Protein AF-A0A3D1KAT4-F1 (afdb_monomer)

pLDDT: mean 86.54, std 18.2, range [37.25, 98.69]

Mean predicted aligned error: 8.61 Å

Secondary structure (DSSP, 8-state):
-------------------SS----EEEEEEEEETTS-S-EEEEEEEEEETTEEEEEEEETTEEEEEEEEE-TTSSEEEEEEEETTSS-EEEEEEEEEETTEEEEEEEETTS-EEEEEEEESS--

Foldseek 3Di:
DDDDDDPDPDPPPPPLPAQPEADPAAKKKKWKDKPPDDDIWIKIKGWDDDRFKIWTWMQTPVGIWTWIWGADSPFQWIWIWTAHPVRPKIKIWIWGDPDNFKIKTKMAMPVRMIIIMIMGGPDDD

Sequence (125 aa):
MLAVAIIAVGIFAGCSSVPKHDNMTGDWKYTFEETGKDGVHNGTMTIAQESYKLKGKCNDASGEFELSGSISENGPKFMIDGRRNDNKRNFHLNAALLSHNEFEGTYTTDQNTTGTMKGNRLKPE

Radius of gyration: 19.92 Å; Cα contacts (8 Å, |Δi|>4): 275; chains: 1; bounding box: 36×41×73 Å

Nearest PDB structures (foldseek):
  6czg-assembly2_B  TM=8.347E-01  e=5.425E-05  synthetic construct
  6czi-assembly2_B  TM=7.616E-01  e=4.706E-04  synthetic construct
  6czh-assembly1_A  TM=6.902E-01  e=3.119E-04  synthetic construct
  1dc9-assembly1_A  TM=5.334E-01  e=2.999E-03  Rattus norvegicus
  6om5-assembly1_A  TM=5.916E-01  e=2.347E-02  Haemophilus haemolyticus

Structure (mmCIF, N/CA/C/O backbone):
data_AF-A0A3D1KAT4-F1
#
_entry.id   AF-A0A3D1KAT4-F1
#
loop_
_atom_site.group_PDB
_atom_site.id
_atom_site.type_symbol
_atom_site.label_atom_id
_atom_site.label_alt_id
_atom_site.label_comp_id
_atom_site.label_asym_id
_atom_site.label_entity_id
_atom_site.label_seq_id
_atom_site.pdbx_PDB_ins_code
_atom_site.Cartn_x
_atom_site.Cartn_y
_atom_site.Cartn_z
_atom_site.occupancy
_atom_site.B_iso_or_equiv
_atom_site.auth_seq_id
_atom_site.auth_comp_id
_atom_site.auth_asym_id
_atom_site.auth_atom_id
_atom_site.pdbx_PDB_model_num
ATOM 1 N N . MET A 1 1 ? -14.380 -29.708 60.585 1.00 38.75 1 MET A N 1
ATOM 2 C CA . MET A 1 1 ? -13.718 -30.323 59.418 1.00 38.75 1 MET A CA 1
ATOM 3 C C . MET A 1 1 ? -14.382 -29.771 58.167 1.00 38.75 1 MET A C 1
ATOM 5 O O . MET A 1 1 ? -15.600 -29.698 58.151 1.00 38.75 1 MET A O 1
ATOM 9 N N . LEU A 1 2 ? -13.550 -29.358 57.206 1.00 37.25 2 LEU A N 1
ATOM 10 C CA . LEU A 1 2 ? -13.828 -28.935 55.826 1.00 37.25 2 LEU A CA 1
ATOM 11 C C . LEU A 1 2 ? -14.840 -27.797 55.575 1.00 37.25 2 LEU A C 1
ATOM 13 O O . LEU A 1 2 ? -16.037 -28.007 55.415 1.00 37.25 2 LEU A O 1
ATOM 17 N N . ALA A 1 3 ? -14.296 -26.586 55.435 1.00 40.22 3 ALA A N 1
ATOM 18 C CA . ALA A 1 3 ? -14.927 -25.479 54.729 1.00 40.22 3 ALA A CA 1
ATOM 19 C C . ALA A 1 3 ? -14.738 -25.684 53.214 1.00 40.22 3 ALA A C 1
ATOM 21 O O . ALA A 1 3 ? -13.612 -25.848 52.745 1.00 40.22 3 ALA A O 1
ATOM 22 N N . VAL A 1 4 ? -15.836 -25.705 52.458 1.00 44.44 4 VAL A N 1
ATOM 23 C CA . VAL A 1 4 ? -15.823 -25.799 50.993 1.00 44.44 4 VAL A CA 1
ATOM 24 C C . VAL A 1 4 ? -15.625 -24.393 50.433 1.00 44.44 4 VAL A C 1
ATOM 26 O O . VAL A 1 4 ? -16.522 -23.555 50.500 1.00 44.44 4 VAL A O 1
ATOM 29 N N . ALA A 1 5 ? -14.430 -24.126 49.911 1.00 45.25 5 ALA A N 1
ATOM 30 C CA . ALA A 1 5 ? -14.136 -22.911 49.166 1.00 45.25 5 ALA A CA 1
ATOM 31 C C . ALA A 1 5 ? -14.739 -23.033 47.759 1.00 45.25 5 ALA A C 1
ATOM 33 O O . ALA A 1 5 ? -14.274 -23.822 46.937 1.00 45.25 5 ALA A O 1
ATOM 34 N N . ILE A 1 6 ? -15.789 -22.258 47.487 1.00 52.22 6 ILE A N 1
ATOM 35 C CA . ILE A 1 6 ? -16.320 -22.074 46.137 1.00 52.22 6 ILE A CA 1
ATOM 36 C C . ILE A 1 6 ? -15.345 -21.145 45.415 1.00 52.22 6 ILE A C 1
ATOM 38 O O . ILE A 1 6 ? -15.328 -19.938 45.648 1.00 52.22 6 ILE A O 1
ATOM 42 N N . ILE A 1 7 ? -14.493 -21.719 44.568 1.00 51.50 7 ILE A N 1
ATOM 43 C CA . ILE A 1 7 ? -13.652 -20.953 43.652 1.00 51.50 7 ILE A CA 1
ATOM 44 C C . ILE A 1 7 ? -14.584 -20.422 42.566 1.00 51.50 7 ILE A C 1
ATOM 46 O O . ILE A 1 7 ? -15.001 -21.153 41.668 1.00 51.50 7 ILE A O 1
ATOM 50 N N . ALA A 1 8 ? -14.957 -19.149 42.692 1.00 44.94 8 ALA A N 1
ATOM 51 C CA . ALA A 1 8 ? -15.618 -18.409 41.634 1.00 44.94 8 ALA A CA 1
ATOM 52 C C . ALA A 1 8 ? -14.708 -18.430 40.400 1.00 44.94 8 ALA A C 1
ATOM 54 O O . ALA A 1 8 ? -13.614 -17.863 40.400 1.00 44.94 8 ALA A O 1
ATOM 55 N N . VAL A 1 9 ? -15.152 -19.134 39.361 1.00 52.12 9 VAL A N 1
ATOM 56 C CA . VAL A 1 9 ? -14.508 -19.144 38.051 1.00 52.12 9 VAL A CA 1
ATOM 57 C C . VAL A 1 9 ? -14.678 -17.741 37.480 1.00 52.12 9 VAL A C 1
ATOM 59 O O . VAL A 1 9 ? -15.764 -17.361 37.045 1.00 52.12 9 VAL A O 1
ATOM 62 N N . GLY A 1 10 ? -13.614 -16.944 37.568 1.00 41.16 10 GLY A N 1
ATOM 63 C CA . GLY A 1 10 ? -13.544 -15.628 36.958 1.00 41.16 10 GLY A CA 1
ATOM 64 C C . GLY A 1 10 ? -13.779 -15.763 35.461 1.00 41.16 10 GLY A C 1
ATOM 65 O O . GLY A 1 10 ? -12.972 -16.348 34.741 1.00 41.16 10 GLY A O 1
ATOM 66 N N . ILE A 1 11 ? -14.910 -15.238 35.004 1.00 52.75 11 ILE A N 1
ATOM 67 C CA . ILE A 1 11 ? -15.189 -15.037 33.592 1.00 52.75 11 ILE A CA 1
ATOM 68 C C . ILE A 1 11 ? -14.187 -13.977 33.138 1.00 52.75 11 ILE A C 1
ATOM 70 O O . ILE A 1 11 ? -14.364 -12.789 33.410 1.00 52.75 11 ILE A O 1
ATOM 74 N N . PHE A 1 12 ? -13.110 -14.398 32.476 1.00 47.22 12 PHE A N 1
ATOM 75 C CA . PHE A 1 12 ? -12.323 -13.492 31.653 1.00 47.22 12 PHE A CA 1
ATOM 76 C C . PHE A 1 12 ? -13.225 -13.068 30.494 1.00 47.22 12 PHE A C 1
ATOM 78 O O . PHE A 1 12 ? -13.238 -13.686 29.432 1.00 47.22 12 PHE A O 1
ATOM 85 N N . ALA A 1 13 ? -14.015 -12.017 30.713 1.00 47.22 13 ALA A N 1
ATOM 86 C CA . ALA A 1 13 ? -14.500 -11.175 29.638 1.00 47.22 13 ALA A CA 1
ATOM 87 C C . ALA A 1 13 ? -13.254 -10.529 29.024 1.00 47.22 13 ALA A C 1
ATOM 89 O O . ALA A 1 13 ? -12.835 -9.440 29.409 1.00 47.22 13 ALA A O 1
ATOM 90 N N . GLY A 1 14 ? -12.584 -11.276 28.146 1.00 38.72 14 GLY A N 1
ATOM 91 C CA . GLY A 1 14 ? -11.526 -10.750 27.311 1.00 38.72 14 GLY A CA 1
ATOM 92 C C . GLY A 1 14 ? -12.162 -9.685 26.441 1.00 38.72 14 GLY A C 1
ATOM 93 O O . GLY A 1 14 ? -12.817 -10.005 25.453 1.00 38.72 14 GLY A O 1
ATOM 94 N N . CYS A 1 15 ? -12.021 -8.425 26.841 1.00 47.16 15 CYS A N 1
ATOM 95 C CA . CYS A 1 15 ? -12.257 -7.296 25.966 1.00 47.16 15 CYS A CA 1
ATOM 96 C C . CYS A 1 15 ? -11.291 -7.451 24.789 1.00 47.16 15 CYS A C 1
ATOM 98 O O . CYS A 1 15 ? -10.158 -6.980 24.849 1.00 47.16 15 CYS A O 1
ATOM 100 N N . SER A 1 16 ? -11.703 -8.144 23.728 1.00 49.50 16 SER A N 1
ATOM 101 C CA . SER A 1 16 ? -11.084 -7.970 22.425 1.00 49.50 16 SER A CA 1
ATOM 102 C C . SER A 1 16 ? -11.421 -6.542 22.020 1.00 49.50 16 SER A C 1
ATOM 104 O O . SER A 1 16 ? -12.519 -6.274 21.530 1.00 49.50 16 SER A O 1
ATOM 106 N N . SER A 1 17 ? -10.540 -5.595 22.338 1.00 56.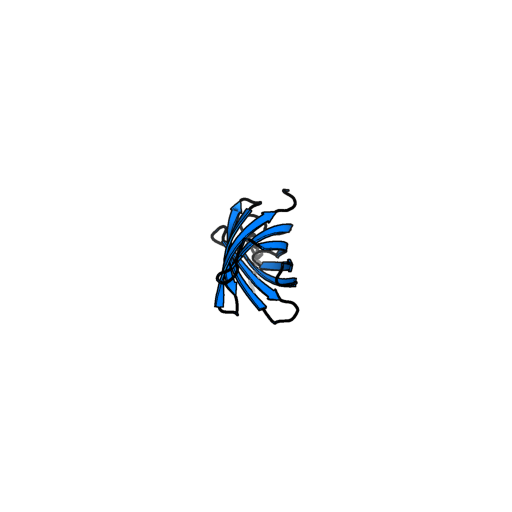22 17 SER A N 1
ATOM 107 C CA . SER A 1 17 ? -10.693 -4.234 21.856 1.00 56.22 17 SER A CA 1
ATOM 108 C C . SER A 1 17 ? -10.635 -4.304 20.336 1.00 56.22 17 SER A C 1
ATOM 110 O O . SER A 1 17 ? -9.625 -4.678 19.750 1.00 56.22 17 SER A O 1
ATOM 112 N N . VAL A 1 18 ? -11.762 -4.034 19.688 1.00 59.72 18 VAL A N 1
ATOM 113 C CA . VAL A 1 18 ? -11.774 -3.728 18.260 1.00 59.72 18 VAL A CA 1
ATOM 114 C C . VAL A 1 18 ? -11.035 -2.393 18.113 1.00 59.72 18 VAL A C 1
ATOM 116 O O . VAL A 1 18 ? -11.177 -1.537 18.999 1.00 59.72 18 VAL A O 1
ATOM 119 N N . PRO A 1 19 ? -10.223 -2.187 17.061 1.00 60.28 19 PRO A N 1
ATOM 120 C CA . PRO A 1 19 ? -9.639 -0.878 16.818 1.00 60.28 19 PRO A CA 1
ATOM 121 C C . PRO A 1 19 ? -10.731 0.193 16.861 1.00 60.28 19 PRO A C 1
ATOM 123 O O . PRO A 1 19 ? -11.782 0.036 16.247 1.00 60.28 19 PRO A O 1
ATOM 126 N N . LYS A 1 20 ? -10.496 1.287 17.591 1.00 60.72 20 LYS A N 1
ATOM 127 C CA . LYS A 1 20 ? -11.435 2.424 17.642 1.00 60.72 20 LYS A CA 1
ATOM 128 C C . LYS A 1 20 ? -11.444 3.249 16.346 1.00 60.72 20 LYS A C 1
ATOM 130 O O . LYS A 1 20 ? -12.154 4.246 16.272 1.00 60.72 20 LYS A O 1
ATOM 135 N N . HIS A 1 21 ? -10.621 2.868 15.371 1.00 66.19 21 HIS A N 1
ATOM 136 C CA . HIS A 1 21 ? -10.424 3.552 14.098 1.00 66.19 21 HIS A CA 1
ATOM 137 C C . HIS A 1 21 ? -11.094 2.791 12.949 1.00 66.19 21 HIS A C 1
ATOM 139 O O . HIS A 1 21 ? -11.439 1.618 13.097 1.00 66.19 21 HIS A O 1
ATOM 145 N N . ASP A 1 22 ? -11.284 3.491 11.830 1.00 72.38 22 ASP A N 1
ATOM 146 C CA . ASP A 1 22 ? -12.038 3.031 10.664 1.00 72.38 22 ASP A CA 1
ATOM 147 C C . ASP A 1 22 ? -11.582 1.659 10.132 1.00 72.38 22 ASP A C 1
ATOM 149 O O . ASP A 1 22 ? -10.397 1.323 10.097 1.00 72.38 22 ASP A O 1
ATOM 153 N N . ASN A 1 23 ? -12.567 0.857 9.721 1.00 84.94 23 ASN A N 1
ATOM 154 C CA . ASN A 1 23 ? -12.391 -0.476 9.153 1.00 84.94 23 ASN A CA 1
ATOM 155 C C . ASN A 1 23 ? -11.714 -0.392 7.774 1.00 84.94 23 ASN A C 1
ATOM 157 O O . ASN A 1 23 ? -12.235 0.234 6.854 1.00 84.94 23 ASN A O 1
ATOM 161 N N . MET A 1 24 ? -10.594 -1.087 7.594 1.00 91.88 24 MET A N 1
ATOM 162 C CA . MET A 1 24 ? -9.874 -1.165 6.316 1.00 91.88 24 MET A CA 1
ATOM 163 C C . MET A 1 24 ? -10.462 -2.194 5.344 1.00 91.88 24 MET A C 1
ATOM 165 O O . MET A 1 24 ? -10.059 -2.230 4.181 1.00 91.88 24 MET A O 1
ATOM 169 N N . THR A 1 25 ? -11.390 -3.041 5.798 1.00 93.81 25 THR A N 1
ATOM 170 C CA . THR A 1 25 ? -11.966 -4.117 4.981 1.00 93.81 25 THR A CA 1
ATOM 171 C C . THR A 1 25 ? -12.691 -3.567 3.764 1.00 93.81 25 THR A C 1
ATOM 173 O O . THR A 1 25 ? -13.671 -2.848 3.910 1.00 93.81 25 THR A O 1
ATOM 176 N N . GLY A 1 26 ? -12.275 -3.962 2.568 1.00 94.75 26 GLY A N 1
ATOM 177 C CA . GLY A 1 26 ? -12.940 -3.573 1.334 1.00 94.75 26 GLY A CA 1
ATOM 178 C C . GLY A 1 26 ? -11.994 -3.496 0.150 1.00 94.75 26 GLY A C 1
ATOM 179 O O . GLY A 1 26 ? -10.811 -3.833 0.241 1.00 94.75 26 GLY A O 1
ATOM 180 N N . ASP A 1 27 ? -12.546 -3.031 -0.964 1.00 97.12 27 ASP A N 1
ATOM 181 C CA . ASP A 1 27 ? -11.800 -2.778 -2.187 1.00 97.12 27 ASP A CA 1
ATOM 182 C C . ASP A 1 27 ? -11.406 -1.302 -2.270 1.00 97.12 27 ASP A C 1
ATOM 184 O O . ASP A 1 27 ? -12.227 -0.400 -2.085 1.00 97.12 27 ASP A O 1
ATOM 188 N N . TRP A 1 28 ? -10.147 -1.059 -2.603 1.00 97.38 28 TRP A N 1
ATOM 189 C CA . TRP A 1 28 ? -9.534 0.257 -2.681 1.00 97.38 28 TRP A CA 1
ATOM 190 C C . TRP A 1 28 ? -8.874 0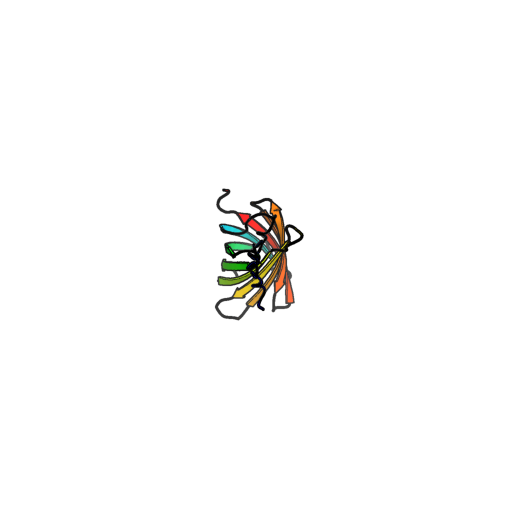.444 -4.042 1.00 97.38 28 TRP A C 1
ATOM 192 O O . TRP A 1 28 ? -8.261 -0.470 -4.595 1.00 97.38 28 TRP A O 1
ATOM 202 N N . LYS A 1 29 ? -8.945 1.665 -4.562 1.00 97.81 29 LYS A N 1
ATOM 203 C CA . LYS A 1 29 ? -8.091 2.144 -5.645 1.00 97.81 29 LYS A CA 1
ATOM 204 C C . LYS A 1 29 ? -7.014 3.023 -5.038 1.00 97.81 29 LYS A C 1
ATOM 206 O O . LYS A 1 29 ? -7.320 3.845 -4.182 1.00 97.81 29 LYS A O 1
ATOM 211 N N . TYR A 1 30 ? -5.781 2.900 -5.505 1.00 97.94 30 TYR A N 1
ATOM 212 C CA . TYR A 1 30 ? -4.699 3.766 -5.058 1.00 97.94 30 TYR A CA 1
ATOM 213 C C . TYR A 1 30 ? -3.896 4.331 -6.218 1.00 97.94 30 TYR A C 1
ATOM 215 O O . TYR A 1 30 ? -3.836 3.753 -7.306 1.00 97.94 30 TYR A O 1
ATOM 223 N N . THR A 1 31 ? -3.272 5.472 -5.958 1.00 98.12 31 THR A N 1
ATOM 224 C CA . THR A 1 31 ? -2.202 6.031 -6.770 1.00 98.12 31 THR A CA 1
ATOM 225 C C . THR A 1 31 ? -0.900 5.989 -5.995 1.00 98.12 31 THR A C 1
ATOM 227 O O . THR A 1 31 ? -0.902 6.117 -4.769 1.00 98.12 31 THR A O 1
ATOM 230 N N . PHE A 1 32 ? 0.212 5.825 -6.700 1.00 97.25 32 PHE A N 1
ATOM 231 C CA . PHE A 1 32 ? 1.533 5.888 -6.095 1.00 97.25 32 PHE A CA 1
ATOM 232 C C . PHE A 1 32 ? 2.544 6.548 -7.022 1.00 97.25 32 PHE A C 1
ATOM 234 O O . PHE A 1 32 ? 2.462 6.440 -8.245 1.00 97.25 32 PHE A O 1
ATOM 241 N N . GLU A 1 33 ? 3.511 7.205 -6.404 1.00 96.56 33 GLU A N 1
ATOM 242 C CA . GLU A 1 33 ? 4.709 7.734 -7.048 1.00 96.56 33 GLU A CA 1
ATOM 243 C C . GLU A 1 33 ? 5.911 6.984 -6.479 1.00 96.56 33 GLU A C 1
ATOM 245 O O . GLU A 1 33 ? 5.865 6.512 -5.340 1.00 96.56 33 GLU A O 1
ATOM 250 N N . GLU A 1 34 ? 6.974 6.821 -7.259 1.00 94.81 34 GLU A N 1
ATOM 251 C CA . GLU A 1 34 ? 8.173 6.098 -6.836 1.00 94.81 34 GLU A CA 1
ATOM 252 C C . GLU A 1 34 ? 9.422 6.852 -7.273 1.00 94.81 34 GLU A C 1
ATOM 254 O O . GLU A 1 34 ? 9.566 7.229 -8.433 1.00 94.81 34 GLU A O 1
ATOM 259 N N . THR A 1 35 ? 10.363 7.029 -6.353 1.00 94.00 35 THR A N 1
ATOM 260 C CA . THR A 1 35 ? 11.663 7.626 -6.653 1.00 94.00 35 THR A CA 1
ATOM 261 C C . THR A 1 35 ? 12.364 6.824 -7.749 1.00 94.00 35 THR A C 1
ATOM 263 O O . THR A 1 35 ? 12.510 5.608 -7.637 1.00 94.00 35 THR A O 1
ATOM 266 N N . GLY A 1 36 ? 12.822 7.509 -8.799 1.00 88.56 36 GLY A N 1
ATOM 267 C CA . GLY A 1 36 ? 13.466 6.874 -9.952 1.00 88.56 36 GLY A CA 1
ATOM 268 C C . GLY A 1 36 ? 12.496 6.366 -11.023 1.00 88.56 36 GLY A C 1
ATOM 269 O O . GLY A 1 36 ? 12.948 5.757 -11.992 1.00 88.56 36 GLY A O 1
ATOM 270 N N . LYS A 1 37 ? 11.189 6.620 -10.878 1.00 88.50 37 LYS A N 1
ATOM 271 C CA . LYS A 1 37 ? 10.183 6.416 -11.924 1.00 88.50 37 LYS A CA 1
ATOM 272 C C . LYS A 1 37 ? 9.434 7.712 -12.188 1.00 88.50 37 LYS A C 1
ATOM 274 O O . LYS A 1 37 ? 9.134 8.467 -11.268 1.00 88.50 37 LYS A O 1
ATOM 279 N N . ASP A 1 38 ? 9.108 7.935 -13.453 1.00 90.56 38 ASP A N 1
ATOM 280 C CA . ASP A 1 38 ? 8.368 9.119 -13.862 1.00 90.56 38 ASP A CA 1
ATOM 281 C C . ASP A 1 38 ? 6.859 8.860 -13.823 1.00 90.56 38 ASP A C 1
ATOM 283 O O . ASP A 1 38 ? 6.350 7.916 -14.435 1.00 90.56 38 ASP A O 1
ATOM 287 N N . GLY A 1 39 ? 6.141 9.767 -13.160 1.00 91.06 39 GLY A N 1
ATOM 288 C CA . GLY A 1 39 ? 4.686 9.853 -13.198 1.00 91.06 39 GLY A CA 1
ATOM 289 C C . GLY A 1 39 ? 3.955 9.181 -12.037 1.00 91.06 39 GLY A C 1
ATOM 290 O O . GLY A 1 39 ? 4.536 8.612 -11.116 1.00 91.06 39 GLY A O 1
ATOM 291 N N . VAL A 1 40 ? 2.628 9.291 -12.101 1.00 95.00 40 VAL A N 1
ATOM 292 C CA . VAL A 1 40 ? 1.701 8.717 -11.124 1.00 95.00 40 VAL A CA 1
ATOM 293 C C . VAL A 1 40 ? 1.188 7.387 -11.656 1.00 95.00 40 VAL A C 1
ATOM 295 O O . VAL A 1 40 ? 0.569 7.315 -12.722 1.00 95.00 40 VAL A O 1
ATOM 298 N N . HIS A 1 41 ? 1.408 6.329 -10.891 1.00 95.81 41 HIS A N 1
ATOM 299 C CA . HIS A 1 41 ? 0.923 4.994 -11.199 1.00 95.81 41 HIS A CA 1
ATOM 300 C C . HIS A 1 41 ? -0.368 4.696 -10.440 1.00 95.81 41 HIS A C 1
ATOM 302 O O . HIS A 1 41 ? -0.680 5.331 -9.436 1.00 95.81 41 HIS A O 1
ATOM 308 N N . ASN A 1 42 ? -1.133 3.726 -10.937 1.00 97.06 42 ASN A N 1
ATOM 309 C CA . ASN A 1 42 ? -2.413 3.327 -10.365 1.00 97.06 42 ASN A CA 1
ATOM 310 C C . ASN A 1 42 ? -2.372 1.848 -9.982 1.00 97.06 42 ASN A C 1
ATOM 312 O O . ASN A 1 42 ? -1.734 1.047 -10.667 1.00 97.06 42 ASN A O 1
ATOM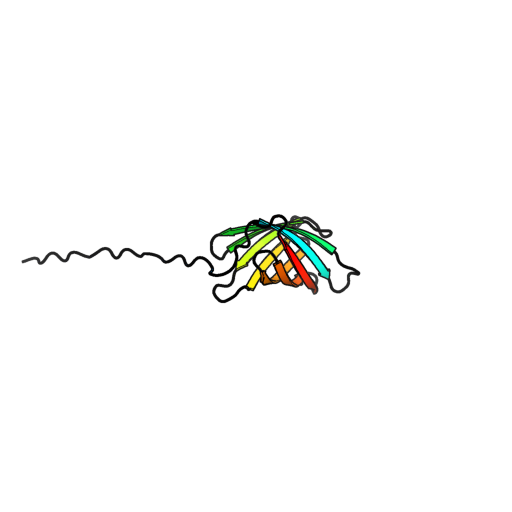 316 N N . GLY A 1 43 ? -3.118 1.494 -8.944 1.00 97.50 43 GLY A N 1
ATOM 317 C CA . GLY A 1 43 ? -3.342 0.118 -8.536 1.00 97.50 43 GLY A CA 1
ATOM 318 C C . GLY A 1 43 ? -4.684 -0.067 -7.844 1.00 97.50 43 GLY A C 1
ATOM 319 O O . GLY A 1 43 ? -5.430 0.885 -7.591 1.00 97.50 43 GLY A O 1
ATOM 320 N N . THR A 1 44 ? -4.993 -1.322 -7.547 1.00 98.06 44 THR A N 1
ATOM 321 C CA . THR A 1 44 ? -6.161 -1.709 -6.749 1.00 98.06 44 THR A CA 1
ATOM 322 C C . THR A 1 44 ? -5.744 -2.693 -5.675 1.00 98.06 44 THR A C 1
ATOM 324 O O . THR A 1 44 ? -4.820 -3.477 -5.888 1.00 98.06 44 THR A O 1
ATOM 327 N N . MET A 1 45 ? -6.398 -2.651 -4.522 1.00 97.62 45 MET A N 1
ATOM 328 C CA . MET A 1 45 ? -6.174 -3.609 -3.447 1.00 97.62 45 MET A CA 1
ATOM 329 C C . MET A 1 45 ? -7.490 -4.030 -2.808 1.00 97.62 45 MET A C 1
ATOM 331 O O . MET A 1 45 ? -8.411 -3.228 -2.692 1.00 97.62 45 MET A O 1
ATOM 335 N N . THR A 1 46 ? -7.553 -5.276 -2.365 1.00 98.00 46 THR A N 1
ATOM 336 C CA . THR A 1 46 ? -8.629 -5.791 -1.519 1.00 98.00 46 THR A CA 1
ATOM 337 C C . THR A 1 46 ? -8.020 -6.119 -0.169 1.00 98.00 46 THR A C 1
ATOM 339 O O . THR A 1 46 ? -7.060 -6.890 -0.106 1.00 98.00 46 THR A O 1
ATOM 342 N N . ILE A 1 47 ? -8.570 -5.549 0.898 1.00 97.31 47 ILE A N 1
ATOM 343 C CA . ILE A 1 47 ? -8.118 -5.768 2.272 1.00 97.31 47 ILE A CA 1
ATOM 344 C C . ILE A 1 47 ? -9.228 -6.458 3.062 1.00 97.31 47 ILE A C 1
ATOM 346 O O . ILE A 1 47 ? -10.401 -6.116 2.942 1.00 97.31 47 ILE A O 1
ATOM 350 N N . ALA A 1 48 ? -8.839 -7.413 3.897 1.00 96.00 48 ALA A N 1
ATOM 351 C CA . ALA A 1 48 ? -9.634 -7.980 4.969 1.00 96.00 48 ALA A CA 1
ATOM 352 C C . ALA A 1 48 ? -8.961 -7.647 6.304 1.00 96.00 48 ALA A C 1
ATOM 354 O O . ALA A 1 48 ? -7.763 -7.892 6.489 1.00 96.00 48 ALA A O 1
ATOM 355 N N . GLN A 1 49 ? -9.734 -7.086 7.229 1.00 93.50 49 GLN A N 1
ATOM 356 C CA . GLN A 1 49 ? -9.276 -6.779 8.575 1.00 93.50 49 GLN A CA 1
ATOM 357 C C . GLN A 1 49 ? -9.857 -7.773 9.582 1.00 93.50 49 GLN A C 1
ATOM 359 O O . GLN A 1 49 ? -11.070 -7.926 9.700 1.00 93.50 49 GLN A O 1
ATOM 364 N N . GLU A 1 50 ? -8.979 -8.398 10.362 1.00 91.56 50 GLU A N 1
ATOM 365 C CA . GLU A 1 50 ? -9.333 -9.264 11.488 1.00 91.56 50 GLU A CA 1
ATOM 366 C C . GLU A 1 50 ? -8.705 -8.691 12.762 1.00 91.56 50 GLU A C 1
ATOM 368 O O . GLU A 1 50 ? -7.495 -8.798 12.997 1.00 91.56 50 GLU A O 1
ATOM 373 N N . SER A 1 51 ? -9.527 -8.044 13.592 1.00 89.38 51 SER A N 1
ATOM 374 C CA . SER A 1 51 ? -9.070 -7.266 14.750 1.00 89.38 51 SER A CA 1
ATOM 375 C C . SER A 1 51 ? -8.057 -6.187 14.326 1.00 89.38 51 SER A C 1
ATOM 377 O O . SER A 1 51 ? -8.418 -5.261 13.601 1.00 89.38 51 SER A O 1
ATOM 379 N N . TYR A 1 52 ? -6.795 -6.308 14.749 1.00 90.75 52 TYR A N 1
ATOM 380 C CA . TYR A 1 52 ? -5.699 -5.397 14.400 1.00 90.75 52 TYR A CA 1
ATOM 381 C C . TYR A 1 52 ? -4.867 -5.875 13.210 1.00 90.75 52 TYR A C 1
ATOM 383 O O . TYR A 1 52 ? -3.904 -5.209 12.847 1.00 90.75 52 TYR A O 1
ATOM 391 N N . LYS A 1 53 ? -5.177 -7.035 12.625 1.00 94.69 53 LYS A N 1
ATOM 392 C CA . LYS A 1 53 ? -4.407 -7.617 11.522 1.00 94.69 53 LYS A CA 1
ATOM 393 C C . LYS A 1 53 ? -5.063 -7.296 10.191 1.00 94.69 53 LYS A C 1
ATOM 395 O O . LYS A 1 53 ? -6.284 -7.350 10.069 1.00 94.69 53 LYS A O 1
ATOM 400 N N . LEU A 1 54 ? -4.231 -7.026 9.196 1.00 96.50 54 LEU A N 1
ATOM 401 C CA . LEU A 1 54 ? -4.632 -6.818 7.813 1.00 96.50 54 LEU A CA 1
ATOM 402 C C . LEU A 1 54 ? -4.077 -7.954 6.963 1.00 96.50 54 LEU A C 1
ATOM 404 O O . LEU A 1 54 ? -2.926 -8.368 7.126 1.00 96.50 54 LEU A O 1
ATOM 408 N N . LYS A 1 55 ? -4.899 -8.446 6.047 1.00 98.25 55 LYS A N 1
ATOM 409 C CA . LYS A 1 55 ? -4.501 -9.351 4.971 1.00 98.25 55 LYS A CA 1
ATOM 410 C C . LYS A 1 55 ? -5.164 -8.898 3.689 1.00 98.25 55 LYS A C 1
ATOM 412 O O . LYS A 1 55 ? -6.203 -8.246 3.733 1.00 98.25 55 LYS A O 1
ATOM 417 N N . GLY A 1 56 ? -4.603 -9.254 2.550 1.00 98.06 56 GLY A N 1
ATOM 418 C CA . GLY A 1 56 ? -5.212 -8.860 1.296 1.00 98.06 56 GLY A CA 1
ATOM 419 C C . GLY A 1 56 ? -4.350 -9.160 0.098 1.00 98.06 56 GLY A C 1
ATOM 420 O O . GLY A 1 56 ? -3.380 -9.904 0.180 1.00 98.06 56 GLY A O 1
ATOM 421 N N . LYS A 1 57 ? -4.707 -8.523 -1.005 1.00 98.56 57 LYS A N 1
ATOM 422 C CA . LYS A 1 57 ? -3.947 -8.562 -2.247 1.00 98.56 57 LYS A CA 1
ATOM 423 C C . LYS A 1 57 ? -3.991 -7.204 -2.919 1.00 98.56 57 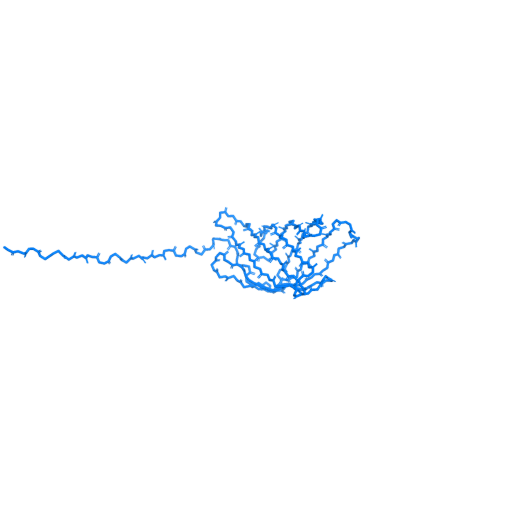LYS A C 1
ATOM 425 O O . LYS A 1 57 ? -4.994 -6.500 -2.793 1.00 98.56 57 LYS A O 1
ATOM 430 N N . CYS A 1 58 ? -2.949 -6.850 -3.657 1.00 98.00 58 CYS A N 1
ATOM 431 C CA . CYS A 1 58 ? -3.000 -5.724 -4.583 1.00 98.00 58 CYS A CA 1
ATOM 432 C C . CYS A 1 58 ? -2.490 -6.103 -5.968 1.00 98.00 58 CYS A C 1
ATOM 434 O O . CYS A 1 58 ? -1.801 -7.105 -6.145 1.00 98.00 58 CYS A O 1
ATOM 436 N N . ASN A 1 59 ? -2.869 -5.299 -6.954 1.00 97.69 59 ASN A N 1
ATOM 437 C CA . ASN A 1 59 ? -2.388 -5.404 -8.319 1.00 97.69 59 ASN A CA 1
ATOM 438 C C . ASN A 1 59 ? -2.140 -4.002 -8.877 1.00 97.69 59 ASN A C 1
ATOM 440 O O . ASN A 1 59 ? -3.027 -3.140 -8.829 1.00 97.69 59 ASN A O 1
ATOM 444 N N . ASP A 1 60 ? -0.945 -3.796 -9.418 1.00 95.56 60 ASP A N 1
ATOM 445 C CA . ASP A 1 60 ? -0.548 -2.578 -10.114 1.00 95.56 60 ASP A CA 1
ATOM 446 C C . ASP A 1 60 ? 0.404 -2.872 -11.284 1.00 95.56 60 ASP A C 1
ATOM 448 O O . ASP A 1 60 ? 0.642 -4.021 -11.653 1.00 95.56 60 ASP A O 1
ATOM 452 N N . ALA A 1 61 ? 0.962 -1.820 -11.894 1.00 91.88 61 ALA A N 1
ATOM 453 C CA . ALA A 1 61 ? 1.902 -1.932 -13.013 1.00 91.88 61 ALA A CA 1
ATOM 454 C C . ALA A 1 61 ? 3.154 -2.784 -12.703 1.00 91.88 61 ALA A C 1
ATOM 456 O O . ALA A 1 61 ? 3.859 -3.211 -13.616 1.00 91.88 61 ALA A O 1
ATOM 457 N N . SER A 1 62 ? 3.441 -3.032 -11.427 1.00 92.19 62 SER A N 1
ATOM 458 C CA . SER A 1 62 ? 4.549 -3.851 -10.944 1.00 92.19 62 SER A CA 1
ATOM 459 C C . SER A 1 62 ? 4.178 -5.322 -10.765 1.00 92.19 62 SER A C 1
ATOM 461 O O . SER A 1 62 ? 5.093 -6.117 -10.545 1.00 92.19 62 SER A O 1
ATOM 463 N N . GLY A 1 63 ? 2.894 -5.685 -10.857 1.00 95.69 63 GLY A N 1
ATOM 464 C CA . GLY A 1 63 ? 2.364 -7.043 -10.728 1.00 95.69 63 GLY A CA 1
ATOM 465 C C . GLY A 1 63 ? 1.390 -7.218 -9.558 1.00 95.69 63 GLY A C 1
ATOM 466 O O . GLY A 1 63 ? 0.934 -6.251 -8.951 1.00 95.69 63 GLY A O 1
ATOM 467 N N . GLU A 1 64 ? 1.099 -8.481 -9.245 1.00 98.31 64 GLU A N 1
ATOM 468 C CA . GLU A 1 64 ? 0.223 -8.881 -8.141 1.00 98.31 64 GLU A CA 1
ATOM 469 C C . GLU A 1 64 ? 1.021 -9.175 -6.865 1.00 98.31 64 GLU A C 1
ATOM 471 O O . GLU A 1 64 ? 2.064 -9.838 -6.917 1.00 98.31 64 GLU A O 1
ATOM 476 N N . PHE A 1 65 ? 0.510 -8.712 -5.725 1.00 98.56 65 PHE A N 1
ATOM 477 C CA . PHE A 1 65 ? 1.126 -8.860 -4.410 1.00 98.56 65 PHE A CA 1
ATOM 478 C C . PHE A 1 65 ? 0.148 -9.463 -3.408 1.00 98.56 65 PHE A C 1
ATOM 480 O O . PHE A 1 65 ? -1.016 -9.064 -3.351 1.00 98.56 65 PHE A O 1
ATOM 487 N N . GLU A 1 66 ? 0.664 -10.336 -2.551 1.00 98.69 66 GLU A N 1
ATOM 488 C CA . GLU A 1 66 ? 0.030 -10.713 -1.291 1.00 98.69 66 GLU A CA 1
ATOM 489 C C . GLU A 1 66 ? 0.338 -9.653 -0.231 1.00 98.69 66 GLU A C 1
ATOM 491 O O . GLU A 1 66 ? 1.475 -9.183 -0.125 1.00 98.69 66 GLU A O 1
ATOM 496 N N . LEU A 1 67 ? -0.668 -9.284 0.561 1.00 98.62 67 LEU A N 1
ATOM 497 C CA . LEU A 1 67 ? -0.565 -8.255 1.592 1.00 98.62 67 LEU A CA 1
ATOM 498 C C . LEU A 1 67 ? -0.696 -8.853 2.989 1.00 98.62 67 LEU A C 1
ATOM 500 O O . LEU A 1 67 ? -1.593 -9.654 3.271 1.00 98.62 67 LEU A O 1
ATOM 504 N N . SER A 1 68 ? 0.134 -8.362 3.899 1.00 98.50 68 SER A N 1
ATOM 505 C CA . SER A 1 68 ? 0.008 -8.578 5.337 1.00 98.50 68 SER A CA 1
ATOM 506 C C . SER A 1 68 ? 0.299 -7.287 6.079 1.00 98.50 68 SER A C 1
ATOM 508 O O . SER A 1 68 ? 1.161 -6.526 5.662 1.00 98.50 68 SER A O 1
ATOM 510 N N . GLY A 1 69 ? -0.383 -7.025 7.185 1.00 97.25 69 GLY A N 1
ATOM 511 C CA . GLY A 1 69 ? -0.183 -5.771 7.892 1.00 97.25 69 GLY A CA 1
ATOM 512 C C . GLY A 1 69 ? -0.912 -5.688 9.216 1.00 97.25 69 GLY A C 1
ATOM 513 O O . GLY A 1 69 ? -1.443 -6.681 9.728 1.00 97.25 69 GLY A O 1
ATOM 514 N N . SER A 1 70 ? -0.958 -4.481 9.764 1.00 94.94 70 SER A N 1
ATOM 515 C CA . SER A 1 70 ? -1.677 -4.202 10.999 1.00 94.94 70 SER A CA 1
ATOM 516 C C . SER A 1 70 ? -2.166 -2.762 11.094 1.00 94.94 70 SER A C 1
ATOM 518 O O . SER A 1 70 ? -1.588 -1.848 10.509 1.00 94.94 70 SER A O 1
ATOM 520 N N . ILE A 1 71 ? -3.233 -2.571 11.867 1.00 92.75 71 ILE A N 1
ATOM 521 C CA . ILE A 1 71 ? -3.712 -1.263 12.316 1.00 92.75 71 ILE A CA 1
ATOM 522 C C . ILE A 1 71 ? -3.157 -0.970 13.711 1.00 92.75 71 ILE A C 1
ATOM 524 O O . ILE A 1 71 ? -3.043 -1.862 14.553 1.00 92.75 71 ILE A O 1
ATOM 528 N N . SER A 1 72 ? -2.830 0.294 13.963 1.00 89.38 72 SER A N 1
ATOM 529 C CA . SER A 1 72 ? -2.405 0.770 15.275 1.00 89.38 72 SER A CA 1
ATOM 530 C C . SER A 1 72 ? -3.560 0.778 16.276 1.00 89.38 72 SER A C 1
ATOM 532 O O . SER A 1 72 ? -4.686 1.156 15.962 1.00 89.38 72 SER A O 1
ATOM 534 N N . GLU A 1 73 ? -3.260 0.440 17.529 1.00 83.12 73 GLU A N 1
ATOM 535 C CA . GLU A 1 73 ? -4.211 0.572 18.638 1.00 83.12 73 GLU A CA 1
ATOM 536 C C . GLU A 1 73 ? -4.483 2.035 19.024 1.00 83.12 73 GLU A C 1
ATOM 538 O O . GLU A 1 73 ? -5.534 2.339 19.585 1.00 83.12 73 GLU A O 1
ATOM 543 N N . ASN A 1 74 ? -3.543 2.939 18.718 1.00 81.44 74 ASN A N 1
ATOM 544 C CA . ASN A 1 74 ? -3.457 4.278 19.312 1.00 81.44 74 ASN A CA 1
ATOM 545 C C . ASN A 1 74 ? -3.617 5.426 18.300 1.00 81.44 74 ASN A C 1
ATOM 547 O O . ASN A 1 74 ? -3.254 6.565 18.593 1.00 81.44 74 ASN A O 1
ATOM 551 N N . GLY A 1 75 ? -4.101 5.153 17.092 1.00 77.50 75 GLY A N 1
ATOM 552 C CA . GLY A 1 75 ? -4.297 6.186 16.080 1.00 77.50 75 GLY A CA 1
ATOM 553 C C . GLY A 1 75 ? -4.724 5.620 14.729 1.00 77.50 75 GLY A C 1
ATOM 554 O O . GLY A 1 75 ? -4.697 4.406 14.538 1.00 77.50 75 GLY A O 1
ATOM 555 N N . PRO A 1 76 ? -5.031 6.485 13.746 1.00 90.00 76 PRO A N 1
ATOM 556 C CA . PRO A 1 76 ? -5.498 6.075 12.418 1.00 90.00 76 PRO A CA 1
ATOM 557 C C . PRO A 1 76 ? -4.385 5.462 11.548 1.00 90.00 76 PRO A C 1
ATOM 559 O O . PRO A 1 76 ? -4.504 5.409 10.330 1.00 90.00 76 P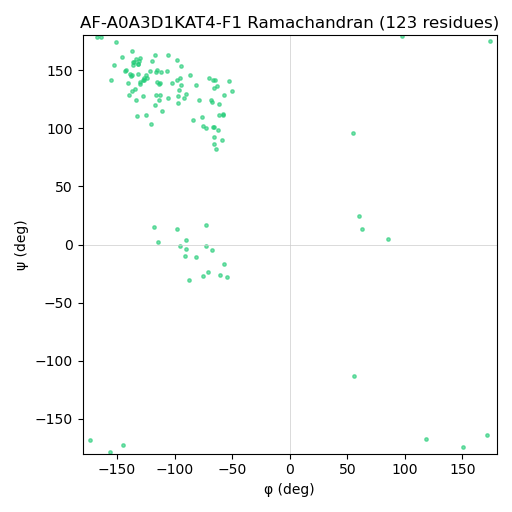RO A O 1
ATOM 562 N N . LYS A 1 77 ? -3.264 5.055 12.149 1.00 94.00 77 LYS A N 1
ATOM 563 C CA . LYS A 1 77 ? -2.083 4.569 11.440 1.00 94.00 77 LYS A CA 1
ATOM 564 C C . LYS A 1 77 ? -2.194 3.080 11.170 1.00 94.00 77 LYS A C 1
ATOM 566 O O . LYS A 1 77 ? -2.678 2.328 12.014 1.00 94.00 77 LYS A O 1
ATOM 571 N N . PHE A 1 78 ? -1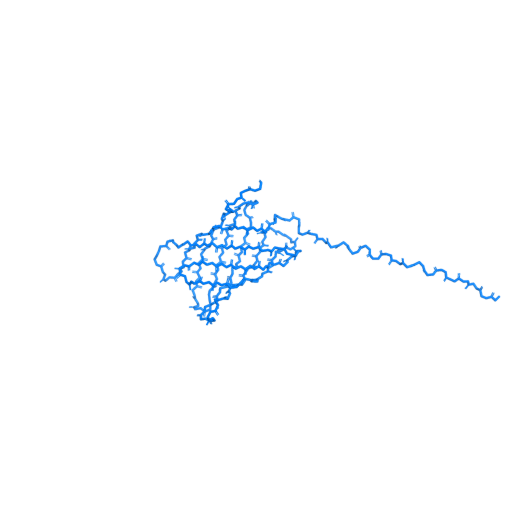.652 2.653 10.044 1.00 95.38 78 PHE A N 1
ATOM 572 C CA . PHE A 1 78 ? -1.523 1.249 9.698 1.00 95.38 78 PHE A CA 1
ATOM 573 C C . PHE A 1 78 ? -0.246 1.005 8.902 1.00 95.38 78 PHE A C 1
ATOM 575 O O . PHE A 1 78 ? 0.359 1.928 8.350 1.00 95.38 78 PHE A O 1
ATOM 582 N N . MET A 1 79 ? 0.160 -0.257 8.867 1.00 97.50 79 MET A N 1
ATOM 583 C CA . MET A 1 79 ? 1.292 -0.724 8.081 1.00 97.50 79 MET A CA 1
ATOM 584 C C . MET A 1 79 ? 0.855 -1.880 7.195 1.00 97.50 79 MET A C 1
ATOM 586 O O . MET A 1 79 ? 0.062 -2.717 7.631 1.00 97.50 79 MET A O 1
ATOM 590 N N . ILE A 1 80 ? 1.375 -1.931 5.971 1.00 98.38 80 ILE A N 1
ATOM 591 C CA . ILE A 1 80 ? 1.180 -3.047 5.041 1.00 98.38 80 ILE A CA 1
ATOM 592 C C . ILE A 1 80 ? 2.526 -3.419 4.432 1.00 98.38 80 ILE A C 1
ATOM 594 O O . ILE A 1 80 ? 3.176 -2.597 3.794 1.00 98.38 80 ILE A O 1
ATOM 598 N N . ASP A 1 81 ? 2.893 -4.681 4.571 1.00 98.62 81 ASP A N 1
ATOM 599 C CA . ASP A 1 81 ? 3.914 -5.338 3.775 1.00 98.62 81 ASP A CA 1
ATOM 600 C C . ASP A 1 81 ? 3.251 -6.006 2.570 1.00 98.62 81 ASP A C 1
ATOM 602 O O . ASP A 1 81 ? 2.309 -6.791 2.721 1.00 98.62 81 ASP A O 1
ATOM 606 N N . GLY A 1 82 ? 3.742 -5.698 1.374 1.00 98.44 82 GLY A N 1
ATOM 607 C CA . GLY A 1 82 ? 3.327 -6.342 0.137 1.00 98.44 82 GLY A CA 1
ATOM 608 C C . GLY A 1 82 ? 4.456 -7.167 -0.455 1.00 98.44 82 GLY A C 1
ATOM 609 O O . GLY A 1 82 ? 5.558 -6.658 -0.657 1.00 98.44 82 GLY A O 1
ATOM 610 N N . ARG A 1 83 ? 4.177 -8.429 -0.777 1.00 98.50 83 ARG A N 1
ATOM 611 C CA . ARG A 1 83 ? 5.121 -9.352 -1.416 1.00 98.50 83 ARG A CA 1
ATOM 612 C C . ARG A 1 83 ? 4.607 -9.764 -2.778 1.00 98.50 83 ARG A C 1
ATOM 614 O O . ARG A 1 83 ? 3.541 -10.365 -2.873 1.00 98.50 83 ARG A O 1
ATOM 621 N N . ARG A 1 84 ? 5.370 -9.475 -3.834 1.00 98.00 84 ARG A N 1
ATOM 622 C CA . ARG A 1 84 ? 4.973 -9.848 -5.193 1.00 98.00 84 ARG A CA 1
ATOM 623 C C . ARG A 1 84 ? 4.927 -11.366 -5.324 1.00 98.00 84 ARG A C 1
ATOM 625 O O . ARG A 1 84 ? 5.815 -12.049 -4.816 1.00 98.00 84 ARG A O 1
ATOM 632 N N . ASN A 1 85 ? 3.950 -11.890 -6.058 1.00 97.31 85 ASN A N 1
ATOM 633 C CA . ASN A 1 85 ? 3.705 -13.334 -6.167 1.00 97.31 85 ASN A CA 1
ATOM 634 C C . ASN A 1 85 ? 4.898 -14.120 -6.748 1.00 97.31 85 ASN A C 1
ATOM 636 O O . ASN A 1 85 ? 5.092 -15.292 -6.431 1.00 97.31 85 ASN A O 1
ATOM 640 N N . ASP A 1 86 ? 5.741 -13.473 -7.559 1.00 96.56 86 ASP A N 1
ATOM 641 C CA . ASP A 1 86 ? 6.974 -14.058 -8.103 1.00 96.56 86 ASP A CA 1
ATOM 642 C C . ASP A 1 86 ? 8.221 -13.839 -7.219 1.00 96.56 86 ASP A C 1
ATOM 644 O O . ASP A 1 86 ? 9.322 -14.231 -7.603 1.00 96.56 86 ASP A O 1
ATOM 648 N N . ASN A 1 87 ? 8.058 -13.227 -6.041 1.00 94.94 87 ASN A N 1
ATOM 649 C CA . ASN A 1 87 ? 9.093 -12.914 -5.049 1.00 94.94 87 ASN A CA 1
ATOM 650 C C . ASN A 1 87 ? 10.192 -11.941 -5.497 1.00 94.94 87 ASN A C 1
ATOM 652 O O . ASN A 1 87 ? 11.210 -11.832 -4.819 1.00 94.94 87 ASN A O 1
ATOM 656 N N . LYS A 1 88 ? 10.027 -11.237 -6.619 1.00 95.12 88 LYS A N 1
ATOM 657 C CA . LYS A 1 88 ? 11.071 -10.334 -7.137 1.00 95.12 88 LYS A CA 1
ATOM 658 C C . LYS A 1 88 ? 10.969 -8.897 -6.627 1.00 95.12 88 LYS A C 1
ATOM 660 O O . LYS A 1 88 ? 11.787 -8.068 -7.020 1.00 95.12 88 LYS A O 1
ATOM 665 N N . ARG A 1 89 ? 9.934 -8.582 -5.847 1.00 95.38 89 ARG A N 1
ATOM 666 C CA . ARG A 1 89 ? 9.731 -7.254 -5.272 1.00 95.38 89 ARG A CA 1
ATOM 667 C C . ARG A 1 89 ? 8.889 -7.328 -4.012 1.00 95.38 89 ARG A C 1
ATOM 669 O O . ARG A 1 89 ? 7.891 -8.048 -3.979 1.00 95.38 89 ARG A O 1
ATOM 676 N N . ASN A 1 90 ? 9.249 -6.508 -3.039 1.00 97.81 90 ASN A N 1
ATOM 677 C CA . ASN A 1 90 ? 8.480 -6.277 -1.830 1.00 97.81 90 ASN A CA 1
ATOM 678 C C . ASN A 1 90 ? 8.348 -4.774 -1.573 1.00 97.81 90 ASN A C 1
ATOM 680 O O . ASN A 1 90 ? 9.183 -3.980 -2.015 1.00 97.81 90 ASN A O 1
ATOM 684 N N . PHE A 1 91 ? 7.307 -4.378 -0.851 1.00 98.12 91 PHE A N 1
ATOM 685 C CA . PHE A 1 91 ? 7.179 -3.024 -0.329 1.00 98.12 91 PHE A CA 1
ATOM 686 C C . PHE A 1 91 ? 6.709 -3.034 1.121 1.00 98.12 91 PHE A C 1
ATOM 688 O O . PHE A 1 91 ? 6.025 -3.959 1.548 1.00 98.12 91 PHE A O 1
ATOM 695 N N . HIS A 1 92 ? 7.049 -1.973 1.843 1.00 98.50 92 HIS A N 1
ATOM 696 C CA . HIS A 1 92 ? 6.578 -1.701 3.191 1.00 98.50 92 HIS A CA 1
ATOM 697 C C . HIS A 1 92 ? 5.941 -0.310 3.220 1.00 98.50 92 HIS A C 1
ATOM 699 O O . HIS A 1 92 ? 6.631 0.694 3.047 1.00 98.50 92 HIS A O 1
ATOM 705 N N . LEU A 1 93 ? 4.623 -0.253 3.400 1.00 98.62 93 LEU A N 1
ATOM 706 C CA . LEU A 1 93 ? 3.809 0.959 3.465 1.00 98.62 93 LEU A CA 1
ATOM 707 C C . LEU A 1 93 ? 3.558 1.346 4.924 1.00 98.62 93 LEU A C 1
ATOM 709 O O . LEU A 1 93 ? 3.031 0.546 5.691 1.00 98.62 93 LEU A O 1
ATOM 713 N N . ASN A 1 94 ? 3.846 2.601 5.263 1.00 98.12 94 ASN A N 1
ATOM 714 C CA . ASN A 1 94 ? 3.420 3.267 6.489 1.00 98.12 94 ASN A CA 1
ATOM 715 C C . ASN A 1 94 ? 2.397 4.344 6.131 1.00 98.12 94 ASN A C 1
ATOM 717 O O . ASN A 1 94 ? 2.734 5.321 5.461 1.00 98.12 94 ASN A O 1
ATOM 721 N N . ALA A 1 95 ? 1.156 4.184 6.580 1.00 97.44 95 ALA A N 1
ATOM 722 C CA . ALA A 1 95 ? 0.058 5.052 6.176 1.00 97.44 95 ALA A CA 1
ATOM 723 C C . ALA A 1 95 ? -0.836 5.453 7.350 1.00 97.44 95 ALA A C 1
ATOM 725 O O . ALA A 1 95 ? -0.766 4.896 8.449 1.00 97.44 95 ALA A O 1
ATOM 726 N N . ALA A 1 96 ? -1.677 6.450 7.101 1.00 95.56 96 ALA A N 1
ATOM 727 C CA . ALA A 1 96 ? -2.745 6.869 7.983 1.00 95.56 96 ALA A CA 1
ATOM 728 C C . ALA A 1 96 ? -4.058 6.983 7.206 1.00 95.56 96 ALA A C 1
ATOM 730 O O . ALA A 1 96 ? -4.088 7.485 6.082 1.00 95.56 96 ALA A O 1
ATOM 731 N N . LEU A 1 97 ? -5.143 6.540 7.833 1.00 93.50 97 LEU A N 1
ATOM 732 C CA . LEU A 1 97 ? -6.500 6.844 7.403 1.00 93.50 97 LEU A CA 1
ATOM 733 C C . LEU A 1 97 ? -6.750 8.340 7.614 1.00 93.50 97 LEU A C 1
ATOM 735 O O . LEU A 1 97 ? -6.595 8.857 8.723 1.00 93.50 97 LEU A O 1
ATOM 739 N N . LEU A 1 98 ? -7.111 9.032 6.538 1.00 92.44 98 LEU A N 1
ATOM 740 C CA . LEU A 1 98 ? -7.534 10.433 6.565 1.00 92.44 98 LEU A CA 1
ATOM 741 C C . LEU A 1 98 ? -9.041 10.535 6.827 1.00 92.44 98 LEU A C 1
ATOM 743 O O . LEU A 1 98 ? -9.513 11.488 7.445 1.00 92.44 98 LEU A O 1
ATOM 747 N N . SER A 1 99 ? -9.787 9.525 6.380 1.00 90.31 99 SER A N 1
ATOM 748 C CA . SER A 1 99 ? -11.206 9.315 6.651 1.00 90.31 99 SER A CA 1
ATOM 749 C C . SER A 1 99 ? -11.544 7.828 6.496 1.00 90.31 99 SER A C 1
ATOM 751 O O . SER A 1 99 ? -10.687 7.031 6.112 1.00 90.31 99 SER A O 1
ATOM 753 N N . HIS A 1 100 ? -12.812 7.462 6.688 1.00 88.19 100 HIS A N 1
ATOM 754 C CA . HIS A 1 100 ? -13.308 6.107 6.430 1.00 88.19 100 HIS A CA 1
ATOM 755 C C . HIS A 1 100 ? -13.017 5.596 5.006 1.00 88.19 100 HIS A C 1
ATOM 757 O O . HIS A 1 100 ? -12.896 4.393 4.779 1.00 88.19 100 HIS A O 1
ATOM 763 N N . ASN A 1 101 ? -12.904 6.510 4.038 1.00 92.69 101 ASN A N 1
ATOM 764 C CA . ASN A 1 101 ? -12.775 6.177 2.623 1.00 92.69 101 ASN A CA 1
ATOM 765 C C . ASN A 1 101 ? -11.428 6.572 2.017 1.00 92.69 101 ASN A C 1
ATOM 767 O O . ASN A 1 101 ? -11.251 6.364 0.819 1.00 92.69 101 ASN A O 1
ATOM 771 N N . GLU A 1 102 ? -10.498 7.128 2.795 1.00 95.31 102 GLU A N 1
ATOM 772 C CA . GLU A 1 102 ? -9.259 7.703 2.270 1.00 95.31 102 GLU A CA 1
ATOM 773 C C . GLU A 1 102 ? -8.059 7.399 3.166 1.00 95.31 102 GLU A C 1
ATOM 775 O O . GLU A 1 102 ? -8.139 7.515 4.391 1.00 95.31 102 GLU A O 1
ATOM 780 N N . PHE A 1 103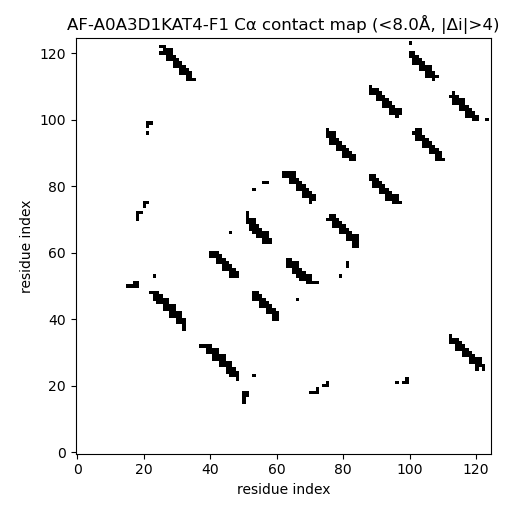 ? -6.922 7.077 2.549 1.00 96.38 103 PHE A N 1
ATOM 781 C CA . PHE A 1 103 ? -5.636 6.993 3.232 1.00 96.38 103 PHE A CA 1
ATOM 782 C C . PHE A 1 103 ? -4.517 7.673 2.448 1.00 96.38 103 PHE A C 1
ATOM 784 O O . PHE A 1 103 ? -4.543 7.749 1.219 1.00 96.38 103 PHE A O 1
ATOM 791 N N . GLU A 1 104 ? -3.476 8.063 3.174 1.00 98.12 104 GLU A N 1
ATOM 792 C CA . GLU A 1 104 ? -2.206 8.518 2.618 1.00 98.12 104 GLU A CA 1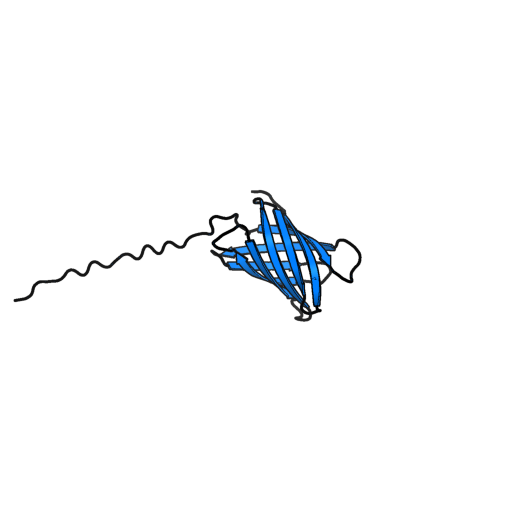
ATOM 793 C C . GLU A 1 104 ? -1.042 7.915 3.406 1.00 98.12 104 GLU A C 1
ATOM 795 O O . GLU A 1 104 ? -1.121 7.720 4.621 1.00 98.12 104 GLU A O 1
ATOM 800 N N . GLY A 1 105 ? 0.056 7.617 2.720 1.00 98.12 105 GLY A N 1
ATOM 801 C CA . GLY A 1 105 ? 1.259 7.110 3.355 1.00 98.12 105 GLY A CA 1
ATOM 802 C C . GLY A 1 105 ? 2.495 7.194 2.484 1.00 98.12 105 GLY A C 1
ATOM 803 O O . GLY A 1 105 ? 2.456 7.606 1.323 1.00 98.12 105 GLY A O 1
ATOM 804 N N . THR A 1 106 ? 3.603 6.755 3.065 1.00 98.44 106 THR A N 1
ATOM 805 C CA . THR A 1 106 ? 4.866 6.551 2.366 1.00 98.44 106 THR A CA 1
ATOM 806 C C . THR A 1 106 ? 5.233 5.082 2.388 1.00 98.44 106 THR A C 1
ATOM 808 O O . THR A 1 106 ? 4.920 4.361 3.336 1.00 98.44 106 THR A O 1
ATOM 811 N N . TYR A 1 107 ? 5.905 4.623 1.343 1.00 97.88 107 TYR A N 1
ATOM 812 C CA . TYR A 1 107 ? 6.396 3.256 1.284 1.00 97.88 107 TYR A CA 1
ATOM 813 C C . TYR A 1 107 ? 7.863 3.206 0.883 1.00 97.88 107 TYR A C 1
ATOM 815 O O . TYR A 1 107 ? 8.396 4.131 0.266 1.00 97.88 107 TYR A O 1
ATOM 823 N N . THR A 1 108 ? 8.505 2.102 1.239 1.00 98.06 108 THR A N 1
ATOM 824 C CA . THR A 1 108 ? 9.835 1.719 0.768 1.00 98.06 108 THR A CA 1
ATOM 825 C C . THR A 1 108 ? 9.751 0.382 0.043 1.00 98.06 108 THR A C 1
ATOM 827 O O . THR A 1 108 ? 8.806 -0.381 0.249 1.00 98.06 108 THR A O 1
ATOM 830 N N . THR A 1 109 ? 10.718 0.088 -0.820 1.00 97.00 109 THR A N 1
ATOM 831 C CA . THR A 1 109 ? 10.846 -1.212 -1.489 1.00 97.00 109 THR A CA 1
ATOM 832 C C . THR A 1 109 ? 12.147 -1.904 -1.104 1.00 97.00 109 THR A C 1
ATOM 834 O O . THR A 1 109 ? 13.102 -1.271 -0.651 1.00 97.00 109 THR A O 1
ATOM 837 N N . ASP A 1 110 ? 12.221 -3.208 -1.358 1.00 96.00 110 ASP A N 1
ATOM 838 C CA . ASP A 1 110 ? 13.462 -3.989 -1.273 1.00 96.00 110 ASP A CA 1
ATOM 839 C C . ASP A 1 110 ? 14.502 -3.625 -2.350 1.00 96.00 110 ASP A C 1
ATOM 841 O O . ASP A 1 110 ? 15.635 -4.103 -2.319 1.00 96.00 110 ASP A O 1
ATOM 845 N N . GLN A 1 111 ? 14.142 -2.737 -3.278 1.00 93.88 111 GLN A N 1
ATOM 846 C CA . GLN A 1 111 ? 15.017 -2.180 -4.309 1.00 93.88 111 GLN A CA 1
ATOM 847 C C . GLN A 1 111 ? 15.578 -0.802 -3.913 1.00 93.88 111 GLN A C 1
ATOM 849 O O . GLN A 1 111 ? 16.137 -0.102 -4.754 1.00 93.88 111 GLN A O 1
ATOM 854 N N . ASN A 1 112 ? 15.442 -0.413 -2.638 1.00 93.50 112 ASN A N 1
ATOM 855 C CA . ASN A 1 112 ? 15.848 0.886 -2.087 1.00 93.50 112 ASN A CA 1
ATOM 856 C C . ASN A 1 112 ? 15.153 2.092 -2.741 1.00 93.50 112 ASN A C 1
ATOM 858 O O . ASN A 1 112 ? 15.682 3.203 -2.713 1.00 93.50 112 ASN A O 1
ATOM 862 N N . THR A 1 113 ? 13.966 1.891 -3.317 1.00 95.50 113 THR A N 1
ATOM 863 C CA . THR A 1 113 ? 13.117 2.993 -3.785 1.00 95.50 113 THR A CA 1
ATOM 864 C C . THR A 1 113 ? 12.115 3.368 -2.701 1.00 95.50 113 THR A C 1
ATOM 866 O O . THR A 1 113 ? 11.766 2.559 -1.837 1.00 95.50 113 THR A O 1
ATOM 869 N N . THR A 1 114 ? 11.664 4.617 -2.721 1.00 97.44 114 THR A N 1
ATOM 870 C CA . THR A 1 114 ? 10.653 5.134 -1.797 1.00 97.44 114 THR A CA 1
ATOM 871 C C . THR A 1 114 ? 9.608 5.924 -2.558 1.00 97.44 114 THR A C 1
ATOM 873 O O . THR A 1 114 ? 9.860 6.381 -3.676 1.00 97.44 114 THR A O 1
ATOM 876 N N . GLY A 1 115 ? 8.437 6.098 -1.961 1.00 97.00 115 GLY A N 1
ATOM 877 C CA . GLY A 1 115 ? 7.350 6.788 -2.626 1.00 97.00 115 GLY A CA 1
ATOM 878 C C . GLY A 1 115 ? 6.209 7.166 -1.705 1.00 97.00 115 GLY A C 1
ATOM 879 O O . GLY A 1 115 ? 6.222 6.864 -0.510 1.00 97.00 115 GLY A O 1
ATOM 880 N N . THR A 1 116 ? 5.214 7.821 -2.287 1.00 98.12 116 THR A N 1
ATOM 881 C CA . THR A 1 116 ? 3.942 8.141 -1.640 1.00 98.12 116 THR A CA 1
ATOM 882 C C . THR A 1 116 ? 2.847 7.253 -2.210 1.00 98.12 116 THR A C 1
ATOM 884 O O . THR A 1 116 ? 2.902 6.838 -3.369 1.00 98.12 116 THR A O 1
ATOM 887 N N . MET A 1 117 ? 1.848 6.944 -1.392 1.00 98.44 117 MET A N 1
ATOM 888 C CA . MET A 1 117 ? 0.665 6.205 -1.808 1.00 98.44 117 MET A CA 1
ATOM 889 C C . MET A 1 117 ? -0.577 6.882 -1.248 1.00 98.44 117 MET A C 1
ATOM 891 O O . MET A 1 117 ? -0.620 7.225 -0.067 1.00 98.44 117 MET A O 1
ATOM 895 N N . LYS A 1 118 ? -1.589 7.053 -2.097 1.00 98.38 118 LYS A N 1
ATOM 896 C CA . LYS A 1 118 ? -2.892 7.611 -1.728 1.00 98.38 118 LYS A CA 1
ATOM 897 C C . LYS A 1 118 ? -3.978 6.662 -2.179 1.00 98.38 118 LYS A C 1
ATOM 899 O O . LYS A 1 118 ? -3.984 6.265 -3.342 1.00 98.38 118 LYS A O 1
ATOM 904 N N . GLY A 1 119 ? -4.878 6.290 -1.281 1.00 97.62 119 GLY A N 1
ATOM 905 C CA . GLY A 1 119 ? -5.930 5.325 -1.565 1.00 97.62 119 GLY A CA 1
ATOM 906 C C . GLY A 1 119 ? -7.315 5.864 -1.280 1.00 97.62 119 GLY A C 1
ATOM 907 O O . GLY A 1 119 ? -7.508 6.621 -0.338 1.00 97.62 119 GLY A O 1
ATOM 908 N N . ASN A 1 120 ? -8.273 5.434 -2.095 1.00 97.06 120 ASN A N 1
ATOM 909 C CA . ASN A 1 120 ? -9.692 5.715 -1.949 1.00 97.06 120 ASN A CA 1
ATOM 910 C C . ASN A 1 120 ? -10.497 4.416 -2.053 1.00 97.06 120 ASN A C 1
ATOM 912 O O . ASN A 1 120 ? -10.224 3.579 -2.920 1.00 97.06 120 ASN A O 1
ATOM 916 N N . ARG A 1 121 ? -11.508 4.248 -1.202 1.00 95.06 121 ARG A N 1
ATOM 917 C CA . ARG A 1 121 ? -12.426 3.098 -1.260 1.00 95.06 121 ARG A CA 1
ATOM 918 C C . ARG A 1 121 ? -13.208 3.106 -2.576 1.00 95.06 121 ARG A C 1
ATOM 920 O O . ARG A 1 121 ? -13.693 4.148 -3.010 1.00 95.06 121 ARG A O 1
ATOM 927 N N . LEU A 1 122 ? -13.355 1.945 -3.218 1.00 90.25 122 LEU A N 1
ATOM 928 C CA . LEU A 1 122 ? -14.103 1.816 -4.478 1.00 90.25 122 LEU A CA 1
ATOM 929 C C . LEU A 1 122 ? -15.621 1.871 -4.280 1.00 90.25 122 LEU A C 1
ATOM 931 O O . LEU A 1 122 ? -16.347 2.259 -5.195 1.00 90.25 122 LEU A O 1
ATOM 935 N N . LYS A 1 123 ? -16.102 1.474 -3.101 1.00 79.44 123 LYS A N 1
ATOM 936 C CA . LYS A 1 123 ? -17.505 1.574 -2.703 1.00 79.44 123 LYS A CA 1
ATOM 937 C C . LYS A 1 123 ? -17.555 2.181 -1.299 1.00 79.44 123 LYS A C 1
ATOM 939 O O . LYS A 1 123 ? -17.100 1.514 -0.369 1.00 79.44 123 LYS A O 1
ATOM 944 N N . PRO A 1 124 ? -18.037 3.424 -1.146 1.00 61.19 124 PRO A N 1
ATOM 945 C CA . PRO A 1 124 ? -18.362 3.945 0.172 1.00 61.19 124 PRO A CA 1
ATOM 946 C C . PRO A 1 124 ? -19.534 3.132 0.742 1.00 61.19 124 PRO A C 1
ATOM 948 O O . PRO A 1 124 ? -20.467 2.814 0.000 1.00 61.19 124 PRO A O 1
ATOM 951 N N . GLU A 1 125 ? -19.429 2.740 2.013 1.00 55.66 125 GLU A N 1
ATOM 952 C CA . GLU A 1 125 ? -20.538 2.143 2.778 1.00 55.66 125 GLU A CA 1
ATOM 953 C C . GLU A 1 125 ? -21.639 3.174 3.063 1.00 55.66 125 GLU A C 1
ATOM 955 O O . GLU A 1 125 ? -21.302 4.369 3.252 1.00 55.66 125 GLU A O 1
#

Solvent-accessible surface area (backbone atoms only — not comparable to full-atom values): 6928 Å² total; per-residue (Å²): 134,85,85,85,81,81,78,78,79,76,78,77,78,72,78,75,74,62,53,93,52,74,74,71,54,43,49,31,38,31,41,37,39,43,62,97,53,90,64,81,44,60,34,39,35,41,34,46,59,58,72,49,38,34,36,37,37,35,41,40,94,90,47,48,25,48,33,41,35,33,50,44,86,86,49,54,35,36,40,39,39,36,40,29,77,85,70,85,48,39,35,44,36,47,33,32,52,78,48,82,49,33,34,42,31,41,32,39,34,82,83,7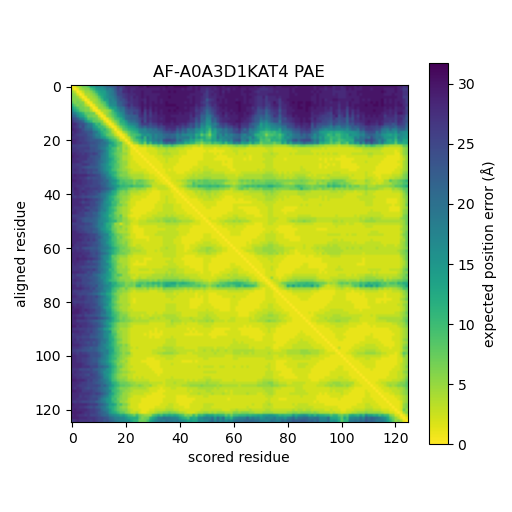8,36,42,34,43,38,41,36,37,47,72,68,81,131